Protein AF-A0A1I7JZA0-F1 (afdb_monomer_lite)

Secondary structure (DSSP, 8-state):
-----PPEE-GGGEEEEEEEEEEETTTTEEEEEEEEEE-SSS-B-S-EEEEEESPPTT-EETT-SEE-TTS-EEEEPPS-B-TT-EEEEEEEEE-TT------EEEEEES--

Structure (mmCIF, N/CA/C/O backbone):
data_AF-A0A1I7JZA0-F1
#
_entry.id   AF-A0A1I7JZA0-F1
#
loop_
_atom_site.group_PDB
_atom_site.id
_atom_site.type_symbol
_atom_site.label_atom_id
_atom_site.label_alt_id
_atom_site.label_comp_id
_atom_site.label_asym_id
_atom_site.label_entity_id
_atom_site.label_seq_id
_atom_site.pdbx_PDB_ins_code
_atom_site.Cartn_x
_atom_site.Cartn_y
_atom_site.Cartn_z
_atom_site.occupancy
_atom_site.B_iso_or_equiv
_atom_site.auth_seq_id
_atom_site.auth_comp_id
_atom_site.auth_asym_id
_atom_site.auth_atom_id
_atom_site.pdbx_PDB_model_num
ATOM 1 N N . MET A 1 1 ? 0.060 28.879 14.125 1.00 42.12 1 MET A N 1
ATOM 2 C CA . MET A 1 1 ? 1.215 27.961 14.165 1.00 42.12 1 MET A CA 1
ATOM 3 C C . MET A 1 1 ? 0.781 26.666 13.505 1.00 42.12 1 MET A C 1
ATOM 5 O O . MET A 1 1 ? 0.126 25.849 14.138 1.00 42.12 1 MET A O 1
ATOM 9 N N . THR A 1 2 ? 1.010 26.538 12.202 1.00 48.59 2 THR A N 1
ATOM 10 C CA . THR A 1 2 ? 0.674 25.317 11.466 1.00 48.59 2 THR A CA 1
ATOM 11 C C . THR A 1 2 ? 1.726 24.290 11.849 1.00 48.59 2 THR A C 1
ATOM 13 O O . THR A 1 2 ? 2.880 24.414 11.446 1.00 48.59 2 THR A O 1
ATOM 16 N N . VAL A 1 3 ? 1.378 23.345 12.721 1.00 50.81 3 VAL A N 1
ATOM 17 C CA . VAL A 1 3 ? 2.280 22.235 13.022 1.00 50.81 3 VAL A CA 1
ATOM 18 C C . VAL A 1 3 ? 2.405 21.445 11.725 1.00 50.81 3 VAL A C 1
ATOM 20 O O . VAL A 1 3 ? 1.435 20.842 11.275 1.00 50.81 3 VAL A O 1
ATOM 23 N N . ASN A 1 4 ? 3.579 21.493 11.098 1.00 51.16 4 ASN A N 1
ATOM 24 C CA . ASN A 1 4 ? 3.937 20.568 10.033 1.00 51.16 4 ASN A CA 1
ATOM 25 C C . ASN A 1 4 ? 4.195 19.207 10.686 1.00 51.16 4 ASN A C 1
ATOM 27 O O . ASN A 1 4 ? 5.333 18.819 10.937 1.00 51.16 4 ASN A O 1
ATOM 31 N N . ILE A 1 5 ? 3.113 18.537 11.075 1.00 58.91 5 ILE A N 1
ATOM 32 C CA . ILE A 1 5 ? 3.138 17.133 11.460 1.00 58.91 5 ILE A CA 1
ATOM 33 C C . ILE A 1 5 ? 3.419 16.374 10.172 1.00 58.91 5 ILE A C 1
ATOM 35 O O . ILE A 1 5 ? 2.582 16.350 9.271 1.00 58.91 5 ILE A O 1
ATOM 39 N N . GLY A 1 6 ? 4.634 15.832 10.069 1.00 69.56 6 GLY A N 1
ATOM 40 C CA . GLY A 1 6 ? 5.000 14.930 8.984 1.00 69.56 6 GLY A CA 1
ATOM 41 C C . GLY A 1 6 ? 4.014 13.760 8.869 1.00 69.56 6 GLY A C 1
ATOM 42 O O . GLY A 1 6 ? 3.170 13.570 9.753 1.00 69.56 6 GLY A O 1
ATOM 43 N N . PRO A 1 7 ? 4.095 12.980 7.781 1.00 79.31 7 PRO A N 1
ATOM 44 C CA . PRO A 1 7 ? 3.178 11.875 7.535 1.00 79.31 7 PRO A CA 1
ATOM 45 C C . PRO A 1 7 ? 3.064 10.961 8.761 1.00 79.31 7 PRO A C 1
ATOM 47 O O . PRO A 1 7 ? 4.059 10.461 9.286 1.00 79.31 7 PRO A O 1
ATOM 50 N N . ILE A 1 8 ? 1.833 10.770 9.239 1.00 87.25 8 ILE A N 1
ATOM 51 C CA . ILE A 1 8 ? 1.557 9.947 10.420 1.00 87.25 8 ILE A CA 1
ATOM 52 C C . ILE A 1 8 ? 1.409 8.505 9.956 1.00 87.25 8 ILE A C 1
ATOM 54 O O . ILE A 1 8 ? 0.505 8.210 9.173 1.00 87.25 8 ILE A O 1
ATOM 58 N N . ASP A 1 9 ? 2.262 7.610 10.451 1.00 89.19 9 ASP A N 1
ATOM 59 C CA . ASP A 1 9 ? 2.138 6.177 10.187 1.00 89.19 9 ASP A CA 1
ATOM 60 C C . ASP A 1 9 ? 0.927 5.606 10.945 1.00 89.19 9 ASP A C 1
ATOM 62 O O . ASP A 1 9 ? 0.858 5.620 12.175 1.00 89.19 9 ASP A O 1
ATOM 66 N N . LEU A 1 10 ? -0.051 5.119 10.188 1.00 90.19 10 LEU A N 1
ATOM 67 C CA . LEU A 1 10 ? -1.268 4.467 10.660 1.00 90.19 10 LEU A CA 1
ATOM 68 C C . LEU A 1 10 ? -1.252 2.958 10.407 1.00 90.19 10 LEU A C 1
ATOM 70 O O . LEU A 1 10 ? -2.280 2.303 10.569 1.00 90.19 10 LEU A O 1
ATOM 74 N N . SER A 1 11 ? -0.112 2.376 10.038 1.00 89.06 11 SER A N 1
ATOM 75 C CA . SER A 1 11 ? -0.011 0.951 9.714 1.00 89.06 11 SER A CA 1
ATOM 76 C C . SER A 1 11 ? -0.428 0.053 10.878 1.00 89.06 11 SER A C 1
ATOM 78 O O . SER A 1 11 ? -1.079 -0.961 10.662 1.00 89.06 11 SER A O 1
ATOM 80 N N . ALA A 1 12 ? -0.144 0.460 12.118 1.00 89.50 12 ALA A N 1
ATOM 81 C CA . ALA A 1 12 ? -0.579 -0.251 13.323 1.00 89.50 12 ALA A CA 1
ATOM 82 C C . ALA A 1 12 ? -2.081 -0.083 13.640 1.00 89.50 12 ALA A C 1
ATOM 84 O O . ALA A 1 12 ? -2.629 -0.813 14.460 1.00 89.50 12 ALA A O 1
ATOM 85 N N . SER A 1 13 ? -2.751 0.887 13.010 1.00 89.94 13 SER A N 1
ATOM 86 C CA . SER A 1 13 ? -4.183 1.173 13.193 1.00 89.94 13 SER A CA 1
ATOM 87 C C . SER A 1 13 ? -5.078 0.393 12.225 1.00 89.94 13 SER A C 1
ATOM 89 O O . SER A 1 13 ? -6.305 0.446 12.332 1.00 89.94 13 SER A O 1
ATOM 91 N N . VAL A 1 14 ? -4.487 -0.312 11.259 1.00 91.94 14 VAL A N 1
ATOM 92 C CA . VAL A 1 14 ? -5.226 -1.071 10.255 1.00 91.94 14 VAL A CA 1
ATOM 93 C C . VAL A 1 14 ? -4.693 -2.488 10.133 1.00 91.94 14 VAL A C 1
ATOM 95 O O . VAL A 1 14 ? -3.493 -2.741 10.142 1.00 91.94 14 VAL A O 1
ATOM 98 N N . LYS A 1 15 ? -5.599 -3.436 9.931 1.00 92.81 15 LYS A N 1
ATOM 99 C CA . LYS A 1 15 ? -5.247 -4.766 9.456 1.00 92.81 15 LYS A CA 1
ATOM 100 C C . LYS A 1 15 ? -5.096 -4.708 7.942 1.00 92.81 15 LYS A C 1
ATOM 102 O O . LYS A 1 15 ? -6.073 -4.460 7.239 1.00 92.81 15 LYS A O 1
ATOM 107 N N . MET A 1 16 ? -3.891 -4.962 7.446 1.00 92.75 16 MET A N 1
ATOM 108 C CA . MET A 1 16 ? -3.617 -5.065 6.013 1.00 92.75 16 MET A CA 1
ATOM 109 C C . MET A 1 16 ? -3.585 -6.532 5.602 1.00 92.75 16 MET A C 1
ATOM 111 O O . MET A 1 16 ? -2.851 -7.333 6.174 1.00 92.75 16 MET A O 1
ATOM 115 N N . THR A 1 17 ? -4.399 -6.889 4.616 1.00 92.06 17 THR A N 1
ATOM 116 C CA . THR A 1 17 ? -4.445 -8.231 4.037 1.00 92.06 17 THR A CA 1
ATOM 117 C C . THR A 1 17 ? -4.122 -8.123 2.557 1.00 92.06 17 THR A C 1
ATOM 119 O O . THR A 1 17 ? -4.913 -7.588 1.775 1.00 92.06 17 THR A O 1
ATOM 122 N N . GLN A 1 18 ? -2.947 -8.616 2.177 1.00 89.31 18 GLN A N 1
ATOM 123 C CA . GLN A 1 18 ? -2.533 -8.671 0.784 1.00 89.31 18 GLN A CA 1
ATOM 124 C C . GLN A 1 18 ? -3.256 -9.815 0.078 1.00 89.31 18 GLN A C 1
ATOM 126 O O . GLN A 1 18 ? -3.209 -10.964 0.513 1.00 89.31 18 GLN A O 1
ATOM 131 N N . GLN A 1 19 ? -3.896 -9.497 -1.039 1.00 88.25 19 GLN A N 1
ATOM 132 C CA . GLN A 1 19 ? -4.400 -10.483 -1.978 1.00 88.25 19 GLN A CA 1
ATOM 133 C C . GLN A 1 19 ? -3.336 -10.743 -3.041 1.00 88.25 19 GLN A C 1
ATOM 135 O O . GLN A 1 19 ? -2.668 -9.816 -3.510 1.00 88.25 19 GLN A O 1
ATOM 140 N N . GLY A 1 20 ? -3.160 -12.015 -3.399 1.00 81.56 20 GLY A N 1
ATOM 141 C CA . GLY A 1 20 ? -2.148 -12.432 -4.364 1.00 81.56 20 GLY A CA 1
ATOM 142 C C . GLY A 1 20 ? -2.280 -11.679 -5.689 1.00 81.56 20 GLY A C 1
ATOM 143 O O . GLY A 1 20 ? -3.382 -11.488 -6.201 1.00 81.56 20 GLY A O 1
ATOM 144 N N . ALA A 1 21 ? -1.148 -11.256 -6.247 1.00 86.94 21 ALA A N 1
ATOM 145 C CA . ALA A 1 21 ? -1.120 -10.638 -7.563 1.00 86.94 21 ALA A CA 1
ATOM 146 C C . ALA A 1 21 ? -1.188 -11.722 -8.647 1.00 86.94 21 ALA A C 1
ATOM 148 O O . ALA A 1 21 ? -0.354 -12.628 -8.688 1.00 86.94 21 ALA A O 1
ATOM 149 N N . THR A 1 22 ? -2.168 -11.621 -9.540 1.00 88.50 22 THR A N 1
ATOM 150 C CA . THR A 1 22 ? -2.362 -12.552 -10.658 1.00 88.50 22 THR A CA 1
ATOM 151 C C . THR A 1 22 ? -2.078 -11.860 -11.984 1.00 88.50 22 THR A C 1
ATOM 153 O O . THR A 1 22 ? -2.343 -10.671 -12.153 1.00 88.50 22 THR A O 1
ATOM 156 N N . LEU A 1 23 ? -1.507 -12.589 -12.943 1.00 88.50 23 LEU A N 1
ATOM 157 C CA . LEU A 1 23 ? -1.245 -12.041 -14.271 1.00 88.50 23 LEU A CA 1
ATOM 158 C C . LEU A 1 23 ? -2.558 -11.917 -15.049 1.00 88.50 23 LEU A C 1
ATOM 160 O O . LEU A 1 23 ? -3.153 -12.919 -15.449 1.00 88.50 23 LEU A O 1
ATOM 164 N N . ASN A 1 24 ? -2.956 -10.687 -15.349 1.00 89.00 24 ASN A N 1
ATOM 165 C CA . ASN A 1 24 ? -3.978 -10.418 -16.340 1.00 89.00 24 ASN A CA 1
ATOM 166 C C . ASN A 1 24 ? -3.372 -10.616 -17.738 1.00 89.00 24 ASN A C 1
ATOM 168 O O . ASN A 1 24 ? -2.588 -9.798 -18.218 1.00 89.00 24 ASN A O 1
ATOM 172 N N . ARG A 1 25 ? -3.731 -11.720 -18.401 1.00 85.81 25 ARG A N 1
ATOM 173 C CA . ARG A 1 25 ? -3.179 -12.086 -19.718 1.00 85.81 25 ARG A CA 1
ATOM 174 C C . ARG A 1 25 ? -3.633 -11.164 -20.850 1.00 85.81 25 ARG A C 1
ATOM 176 O O . ARG A 1 25 ? -2.947 -11.113 -21.863 1.00 85.81 25 ARG A O 1
ATOM 183 N N . ALA A 1 26 ? -4.747 -10.449 -20.685 1.00 88.31 26 ALA A N 1
ATOM 184 C CA . ALA A 1 26 ? -5.238 -9.515 -21.695 1.00 88.31 26 ALA A CA 1
ATOM 185 C C . ALA A 1 26 ? -4.385 -8.239 -21.746 1.00 88.31 26 ALA A C 1
ATOM 187 O O . ALA A 1 26 ? -4.138 -7.706 -22.821 1.00 88.31 26 ALA A O 1
ATOM 188 N N . THR A 1 27 ? -3.909 -7.768 -20.590 1.00 86.19 27 THR A N 1
ATOM 189 C CA . THR A 1 27 ? -3.104 -6.538 -20.483 1.00 86.19 27 THR A CA 1
ATOM 190 C C . THR A 1 27 ? -1.614 -6.799 -20.265 1.00 86.19 27 THR A C 1
ATOM 192 O O . THR A 1 27 ? -0.805 -5.881 -20.373 1.00 86.19 27 THR A O 1
ATOM 195 N N . GLY A 1 28 ? -1.233 -8.033 -19.922 1.00 86.81 28 GLY A N 1
ATOM 196 C CA . GLY A 1 28 ? 0.131 -8.389 -19.527 1.00 86.81 28 GLY A CA 1
ATOM 197 C C . GLY A 1 28 ? 0.549 -7.830 -18.161 1.00 86.81 28 GLY A C 1
ATOM 198 O O . GLY A 1 28 ? 1.734 -7.858 -17.834 1.00 86.81 28 GLY A O 1
ATOM 199 N N . LYS A 1 29 ? -0.394 -7.309 -17.366 1.00 89.62 29 LYS A N 1
ATOM 200 C CA . LYS A 1 29 ? -0.133 -6.677 -16.062 1.00 89.62 29 LYS A CA 1
ATOM 201 C C . LYS A 1 29 ? -0.460 -7.612 -14.910 1.00 89.62 29 LYS A C 1
ATOM 203 O O . LYS A 1 29 ? -1.372 -8.428 -15.005 1.00 89.62 29 LYS A O 1
ATOM 208 N N . TYR A 1 30 ? 0.248 -7.463 -13.800 1.00 91.38 30 TYR A N 1
ATOM 209 C CA . TYR A 1 30 ? -0.053 -8.181 -12.567 1.00 91.38 30 TYR A CA 1
ATOM 210 C C . TYR A 1 30 ? -1.061 -7.378 -11.755 1.00 91.38 30 TYR A C 1
ATOM 212 O O . TYR A 1 30 ? -0.779 -6.253 -11.359 1.00 91.38 30 TYR A O 1
ATOM 220 N N . VAL A 1 31 ? -2.236 -7.946 -11.515 1.00 91.88 31 VAL A N 1
ATOM 221 C CA . VAL A 1 31 ? -3.309 -7.309 -10.753 1.00 91.88 31 VAL A CA 1
ATOM 222 C C . VAL A 1 31 ? -3.413 -8.002 -9.405 1.00 91.88 31 VAL A C 1
ATOM 224 O O . VAL A 1 31 ? -3.668 -9.204 -9.330 1.00 91.88 31 VAL A O 1
ATOM 227 N N . GLY A 1 32 ? -3.176 -7.243 -8.345 1.00 91.38 32 GLY A N 1
ATOM 228 C CA . GLY A 1 32 ? -3.401 -7.643 -6.964 1.00 91.38 32 GLY A CA 1
ATOM 229 C C . GLY A 1 32 ? -4.365 -6.684 -6.281 1.00 91.38 32 GLY A C 1
ATOM 230 O O . GLY A 1 32 ? -4.847 -5.713 -6.868 1.00 91.38 32 GLY A O 1
ATOM 231 N N . ALA A 1 33 ? -4.628 -6.942 -5.011 1.00 91.94 33 ALA A N 1
ATOM 232 C CA . ALA A 1 33 ? -5.385 -6.025 -4.180 1.00 91.94 33 ALA A CA 1
ATOM 233 C C . ALA A 1 33 ? -4.849 -6.056 -2.752 1.00 91.94 33 ALA A C 1
ATOM 235 O O . ALA A 1 33 ? -4.319 -7.061 -2.286 1.00 91.94 33 ALA A O 1
ATOM 236 N N . MET A 1 34 ? -5.005 -4.951 -2.043 1.00 92.44 34 MET A N 1
ATOM 237 C CA . MET A 1 34 ? -4.768 -4.860 -0.614 1.00 92.44 34 MET A CA 1
ATOM 238 C C . MET A 1 34 ? -6.083 -4.523 0.058 1.00 92.44 34 MET A C 1
ATOM 240 O O . MET A 1 34 ? -6.724 -3.534 -0.280 1.00 92.44 34 MET A O 1
ATOM 244 N N . THR A 1 35 ? -6.475 -5.327 1.032 1.00 92.56 35 THR A N 1
ATOM 245 C CA . THR A 1 35 ? -7.625 -5.019 1.879 1.00 92.56 35 THR A CA 1
ATOM 246 C C . THR A 1 35 ? -7.117 -4.389 3.164 1.00 92.56 35 THR A C 1
ATOM 248 O O . THR A 1 35 ? -6.299 -4.992 3.855 1.00 92.56 35 THR A O 1
ATOM 251 N N . LEU A 1 36 ? -7.571 -3.179 3.473 1.00 92.62 36 LEU A N 1
ATOM 25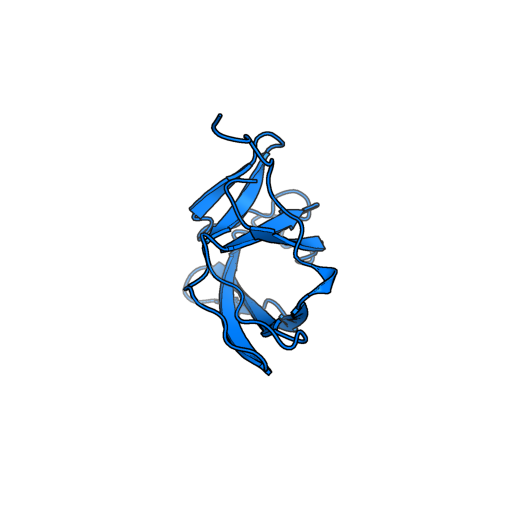2 C CA . LEU A 1 36 ? -7.259 -2.492 4.718 1.00 92.62 36 LEU A CA 1
ATOM 253 C C . LEU A 1 36 ? -8.525 -2.413 5.556 1.00 92.62 36 LEU A C 1
ATOM 255 O O . LEU A 1 36 ? -9.533 -1.876 5.103 1.00 92.62 36 LEU A O 1
ATOM 259 N N . THR A 1 37 ? -8.456 -2.908 6.783 1.00 92.38 37 THR A N 1
ATOM 260 C CA . THR A 1 37 ? -9.552 -2.828 7.748 1.00 92.38 37 THR A CA 1
ATOM 261 C C . THR A 1 37 ? -9.112 -1.975 8.922 1.00 92.38 37 THR A C 1
ATOM 263 O O . THR A 1 37 ? -8.101 -2.276 9.551 1.00 92.38 37 THR A O 1
ATOM 266 N N . ASN A 1 38 ? -9.864 -0.926 9.245 1.00 93.69 38 ASN A N 1
ATOM 267 C CA . ASN A 1 38 ? -9.608 -0.122 10.435 1.00 93.69 38 ASN A CA 1
ATOM 268 C C . ASN A 1 38 ? -9.916 -0.932 11.697 1.00 93.69 38 ASN A C 1
ATOM 270 O O . ASN A 1 38 ? -11.065 -1.290 11.944 1.00 93.69 38 ASN A O 1
ATOM 274 N N . THR A 1 39 ? -8.890 -1.208 12.497 1.00 93.00 39 THR A N 1
ATOM 275 C CA . THR A 1 39 ? -9.015 -1.969 13.748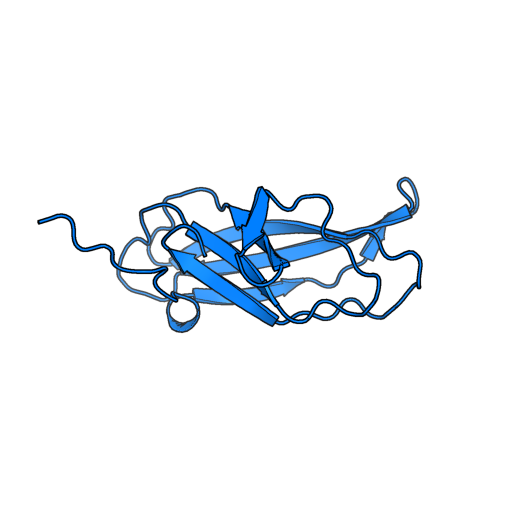 1.00 93.00 39 THR A CA 1
ATOM 276 C C . THR A 1 39 ? -9.129 -1.073 14.978 1.00 93.00 39 THR A C 1
ATOM 278 O O . THR A 1 39 ? -9.205 -1.575 16.096 1.00 93.00 39 THR A O 1
ATOM 281 N N . THR A 1 40 ? -9.130 0.249 14.799 1.00 90.31 40 THR A N 1
ATOM 282 C CA . THR A 1 40 ? -9.286 1.211 15.894 1.00 90.31 40 THR A CA 1
ATOM 283 C C . THR A 1 40 ? -10.754 1.546 16.151 1.00 90.31 40 THR A C 1
ATOM 285 O O . THR A 1 40 ? -11.617 1.344 15.299 1.00 90.31 40 THR A O 1
ATOM 288 N 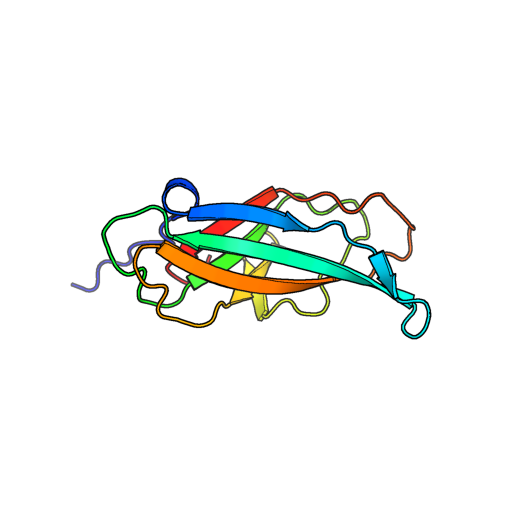N . GLY A 1 41 ? -11.035 2.116 17.327 1.00 87.81 41 GLY A N 1
ATOM 289 C CA . GLY A 1 41 ? -12.355 2.652 17.675 1.00 87.81 41 GLY A CA 1
ATOM 290 C C . G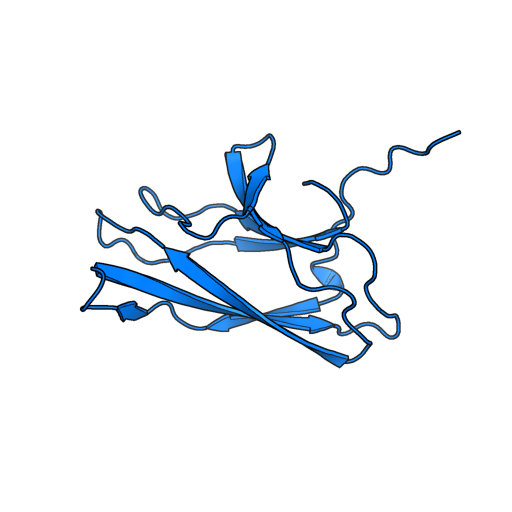LY A 1 41 ? -12.652 4.043 17.100 1.00 87.81 41 GLY A C 1
ATOM 291 O O . GLY A 1 41 ? -13.693 4.609 17.416 1.00 87.81 41 GLY A O 1
ATOM 292 N N . SER A 1 42 ? -11.754 4.618 16.291 1.00 88.25 42 SER A N 1
ATOM 293 C CA . SER A 1 42 ? -11.898 5.966 15.732 1.00 88.25 42 SER A CA 1
ATOM 294 C C . SER A 1 42 ? -11.894 5.936 14.207 1.00 88.25 42 SER A C 1
ATOM 296 O O . SER A 1 42 ? -11.206 5.129 13.584 1.00 88.25 42 SER A O 1
ATOM 298 N N . THR A 1 43 ? -12.669 6.820 13.586 1.00 88.81 43 THR A N 1
ATOM 299 C CA . THR A 1 43 ? -12.672 6.974 12.130 1.00 88.81 43 THR A CA 1
ATOM 300 C C . THR A 1 43 ? -11.321 7.520 11.674 1.00 88.81 43 THR A C 1
ATOM 302 O O . THR A 1 43 ? -10.894 8.596 12.101 1.00 88.81 43 THR A O 1
ATOM 305 N N . LEU A 1 44 ? -10.656 6.813 10.761 1.00 89.25 44 LEU A N 1
ATOM 306 C CA . LEU A 1 44 ? -9.466 7.336 10.103 1.00 89.25 44 LEU A CA 1
ATOM 307 C C . LEU A 1 44 ? -9.918 8.340 9.039 1.00 89.25 44 LEU A C 1
ATOM 309 O O . LEU A 1 44 ? -10.479 7.980 8.003 1.00 89.25 44 LEU A O 1
ATOM 313 N N . THR A 1 45 ? -9.715 9.617 9.343 1.00 87.06 45 THR A N 1
ATOM 314 C CA . THR A 1 45 ? -10.029 10.751 8.473 1.00 87.06 45 THR A CA 1
ATOM 315 C C . THR A 1 45 ? -8.751 11.433 7.985 1.00 87.06 45 THR A C 1
ATOM 317 O O . THR A 1 45 ? -7.662 11.214 8.521 1.00 87.06 45 THR A O 1
ATOM 320 N N . GLY A 1 46 ? -8.894 12.287 6.972 1.00 84.44 46 GLY A N 1
ATOM 321 C CA . GLY A 1 46 ? -7.776 12.969 6.319 1.00 84.44 46 GLY A CA 1
ATOM 322 C C . GLY A 1 46 ? -7.228 12.183 5.126 1.00 84.44 46 GLY A C 1
ATOM 323 O O . GLY A 1 46 ? -7.742 11.109 4.832 1.00 84.44 46 GLY A O 1
ATOM 324 N N . PRO A 1 47 ? -6.224 12.720 4.415 1.00 86.69 47 PRO A N 1
ATOM 325 C CA . PRO A 1 47 ? -5.668 12.096 3.219 1.00 86.69 47 PRO A CA 1
AT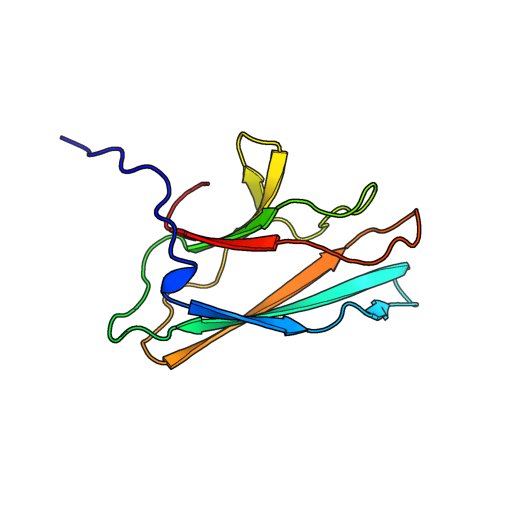OM 326 C C . PRO A 1 47 ? -4.902 10.824 3.590 1.00 86.69 47 PRO A C 1
ATOM 328 O O . PRO A 1 47 ? -3.752 10.892 4.015 1.00 86.69 47 PRO A O 1
ATOM 331 N N . LEU A 1 48 ? -5.548 9.666 3.469 1.00 90.44 48 LEU A N 1
ATOM 332 C CA . LEU A 1 48 ? -4.902 8.371 3.666 1.00 90.44 48 LEU A CA 1
ATOM 333 C C . LEU A 1 48 ? -4.177 7.930 2.390 1.00 90.44 48 LEU A C 1
ATOM 335 O O . LEU A 1 48 ? -4.743 7.984 1.296 1.00 90.44 48 LEU A O 1
ATOM 339 N N . THR A 1 49 ? -2.938 7.469 2.531 1.00 91.44 49 THR A N 1
ATOM 340 C CA . THR A 1 49 ? -2.087 6.992 1.434 1.00 91.44 49 THR A CA 1
ATOM 341 C C . THR A 1 49 ? -1.461 5.646 1.796 1.00 91.44 49 THR A C 1
ATOM 343 O O . THR A 1 49 ? -0.878 5.470 2.863 1.00 91.44 49 THR A O 1
ATOM 346 N N . LEU A 1 50 ? -1.600 4.658 0.914 1.00 91.88 50 LEU A N 1
ATOM 347 C CA . LEU A 1 50 ? -0.960 3.353 1.032 1.00 91.88 50 LEU A CA 1
ATOM 348 C C . LEU A 1 50 ? 0.362 3.415 0.284 1.00 91.88 50 LEU A C 1
ATOM 350 O O . LEU A 1 50 ? 0.377 3.414 -0.946 1.00 91.88 50 LEU A O 1
ATOM 354 N N . ARG A 1 51 ? 1.463 3.455 1.023 1.00 92.31 51 ARG A N 1
ATOM 355 C CA . ARG A 1 51 ? 2.809 3.361 0.472 1.00 92.31 51 ARG A CA 1
ATOM 356 C C . ARG A 1 51 ? 3.210 1.902 0.306 1.00 92.31 51 ARG A C 1
ATOM 358 O O . ARG A 1 51 ? 2.983 1.083 1.197 1.00 92.31 51 ARG A O 1
ATOM 365 N N . LEU A 1 52 ? 3.848 1.594 -0.818 1.00 91.62 52 LEU A N 1
ATOM 366 C CA . LEU A 1 52 ? 4.463 0.300 -1.079 1.00 91.62 52 LEU A CA 1
ATOM 367 C C . LEU A 1 52 ? 5.984 0.466 -1.083 1.00 91.62 52 LEU A C 1
ATOM 369 O O . LEU A 1 52 ? 6.551 1.081 -1.980 1.00 91.62 52 LEU A O 1
ATOM 373 N N . ASN A 1 53 ? 6.642 -0.102 -0.080 1.00 89.62 53 ASN A N 1
ATOM 374 C CA . ASN A 1 53 ? 8.090 -0.083 0.081 1.00 89.62 53 ASN A CA 1
ATOM 375 C C . ASN A 1 53 ? 8.728 -1.386 -0.385 1.00 89.62 53 ASN A C 1
ATOM 377 O O . ASN A 1 53 ? 8.144 -2.461 -0.251 1.00 89.62 53 ASN A O 1
ATOM 381 N N . GLY A 1 54 ? 9.964 -1.294 -0.877 1.00 85.62 54 GLY A N 1
ATOM 382 C CA . GLY A 1 54 ? 10.754 -2.471 -1.235 1.00 85.62 54 GLY A CA 1
ATOM 383 C C . GLY A 1 54 ? 10.109 -3.316 -2.333 1.00 85.62 54 GLY A C 1
ATOM 384 O O . GLY A 1 54 ? 10.113 -4.541 -2.230 1.00 85.62 54 GLY A O 1
ATOM 385 N N . LEU A 1 55 ? 9.523 -2.671 -3.352 1.00 86.50 55 LEU A N 1
ATOM 386 C CA . LEU A 1 55 ? 9.065 -3.381 -4.544 1.00 86.50 55 LEU A CA 1
ATOM 387 C C . LEU A 1 55 ? 10.229 -4.181 -5.136 1.00 86.50 55 LEU A C 1
ATOM 389 O O . LEU A 1 55 ? 11.359 -3.696 -5.222 1.00 86.50 55 LEU A O 1
ATOM 393 N N . SER A 1 56 ? 9.941 -5.408 -5.559 1.00 83.19 56 SER A N 1
ATOM 394 C CA . SER A 1 56 ? 10.907 -6.267 -6.242 1.00 83.19 56 SER A CA 1
ATOM 395 C C . SER A 1 56 ? 11.500 -5.569 -7.468 1.00 83.19 56 SER A C 1
ATOM 397 O O . SER A 1 56 ? 10.828 -4.789 -8.142 1.00 83.19 56 SER A O 1
ATOM 399 N N . ASN A 1 57 ? 12.758 -5.866 -7.793 1.00 81.06 57 ASN A N 1
ATOM 400 C CA . ASN A 1 57 ? 13.458 -5.171 -8.871 1.00 81.06 57 ASN A CA 1
ATOM 401 C C . ASN A 1 57 ? 12.732 -5.292 -10.228 1.00 81.06 57 ASN A C 1
ATOM 403 O O . ASN A 1 57 ? 12.462 -6.393 -10.718 1.00 81.06 57 ASN A O 1
ATOM 407 N N . GLY A 1 58 ? 12.459 -4.144 -10.851 1.00 81.50 58 GLY A N 1
ATOM 408 C CA . GLY A 1 58 ? 11.720 -4.032 -12.108 1.00 81.50 58 GLY A CA 1
ATOM 409 C C . GLY A 1 58 ? 10.198 -4.070 -11.964 1.00 81.50 58 GLY A C 1
ATOM 410 O O . GLY A 1 58 ? 9.511 -3.995 -12.978 1.00 81.50 58 GLY A O 1
ATOM 411 N N . LEU A 1 59 ? 9.659 -4.169 -10.746 1.00 88.31 59 LEU A N 1
ATOM 412 C CA . LEU A 1 59 ? 8.232 -4.022 -10.492 1.00 88.31 59 LEU A CA 1
ATOM 413 C C . LEU A 1 59 ? 7.870 -2.532 -10.431 1.00 88.31 59 LEU A C 1
ATOM 415 O O . LEU A 1 59 ? 8.438 -1.781 -9.641 1.00 88.31 59 LEU A O 1
ATOM 419 N N . VAL A 1 60 ? 6.896 -2.111 -11.233 1.00 90.12 60 VAL A N 1
ATOM 420 C CA . VAL A 1 60 ? 6.386 -0.732 -11.235 1.00 90.12 60 VAL A CA 1
ATOM 421 C C . VAL A 1 6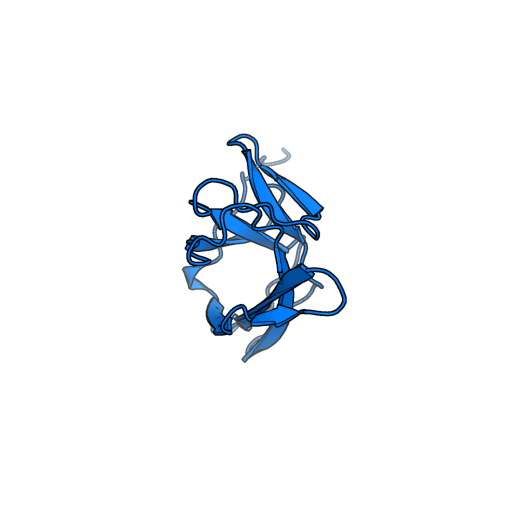0 ? 4.904 -0.760 -10.909 1.00 90.12 60 VAL A C 1
ATOM 423 O O . VAL A 1 60 ? 4.159 -1.504 -11.541 1.00 90.12 60 VAL A O 1
ATOM 426 N N . LEU A 1 61 ? 4.469 0.029 -9.926 1.00 91.50 61 LEU A N 1
ATOM 427 C CA . LEU A 1 61 ? 3.048 0.213 -9.643 1.00 91.50 61 LEU A CA 1
ATOM 428 C C . LEU A 1 61 ? 2.469 1.228 -10.640 1.00 91.50 61 LEU A C 1
ATOM 430 O O . LEU A 1 61 ? 2.725 2.423 -10.531 1.00 91.50 61 LEU A O 1
ATOM 434 N N . ASP A 1 62 ? 1.678 0.750 -11.596 1.00 91.25 62 ASP A N 1
ATOM 435 C CA . ASP A 1 62 ? 1.119 1.573 -12.674 1.00 91.25 62 ASP A CA 1
ATOM 436 C C . ASP A 1 62 ? -0.005 2.494 -12.184 1.00 91.25 62 ASP A C 1
ATOM 438 O O . ASP A 1 62 ? -0.188 3.586 -12.710 1.00 91.25 62 ASP A O 1
ATOM 442 N N . ASN A 1 63 ? -0.779 2.059 -11.187 1.00 92.12 63 ASN A N 1
ATOM 443 C CA . ASN A 1 63 ? -1.884 2.842 -10.628 1.00 92.12 63 ASN A CA 1
ATOM 444 C C . ASN A 1 63 ? -1.483 3.626 -9.368 1.00 92.12 63 ASN A C 1
ATOM 446 O O . ASN A 1 63 ? -2.340 3.954 -8.544 1.00 92.12 63 ASN A O 1
ATOM 450 N N . ALA A 1 64 ? -0.187 3.897 -9.203 1.00 91.81 64 ALA A N 1
ATOM 451 C CA . ALA A 1 64 ? 0.301 4.784 -8.161 1.00 91.81 64 ALA A CA 1
ATOM 452 C C . ALA A 1 64 ? -0.273 6.191 -8.361 1.00 91.81 64 ALA A C 1
ATOM 454 O O . ALA A 1 64 ? -0.286 6.722 -9.469 1.00 91.81 64 ALA A O 1
ATOM 455 N N . THR A 1 65 ? -0.724 6.815 -7.276 1.00 90.19 65 THR A N 1
ATOM 456 C CA . THR A 1 65 ? -1.127 8.227 -7.293 1.00 90.19 65 THR A CA 1
ATOM 457 C C . THR A 1 65 ? 0.077 9.162 -7.263 1.00 90.19 65 THR A C 1
ATOM 459 O O . THR A 1 65 ? -0.043 10.324 -7.633 1.00 90.19 65 THR A O 1
ATOM 462 N N . GLY A 1 66 ? 1.234 8.664 -6.823 1.00 89.06 66 GLY A N 1
ATOM 463 C CA . GLY A 1 66 ? 2.491 9.400 -6.800 1.00 89.06 66 GLY A CA 1
ATOM 464 C C . GLY A 1 66 ? 3.639 8.563 -6.241 1.00 89.06 66 GLY A C 1
ATOM 465 O O . GLY A 1 66 ? 3.477 7.374 -5.955 1.00 89.06 66 GLY A O 1
ATOM 466 N N . MET A 1 67 ? 4.795 9.202 -6.084 1.00 88.62 67 MET A N 1
ATOM 467 C CA . MET A 1 67 ? 5.973 8.655 -5.409 1.00 88.62 67 MET A CA 1
ATOM 468 C C . MET A 1 67 ? 6.331 9.538 -4.221 1.00 88.62 67 MET A C 1
ATOM 470 O O . MET A 1 67 ? 6.168 10.759 -4.290 1.00 88.62 67 MET A O 1
ATOM 474 N N . ASP A 1 68 ? 6.769 8.922 -3.128 1.00 84.88 68 ASP A N 1
ATOM 475 C CA . ASP A 1 68 ? 7.276 9.651 -1.971 1.00 84.88 68 ASP A CA 1
ATOM 476 C C . ASP A 1 68 ? 8.668 10.244 -2.255 1.00 84.88 68 ASP A C 1
ATOM 478 O O . ASP A 1 68 ? 9.280 9.995 -3.300 1.00 84.88 68 ASP A O 1
ATOM 482 N N . ALA A 1 69 ? 9.187 11.037 -1.316 1.00 79.75 69 ALA A N 1
ATOM 483 C CA . ALA A 1 69 ? 10.510 11.650 -1.451 1.00 79.75 69 ALA A CA 1
ATOM 484 C C . ALA A 1 69 ? 11.662 10.624 -1.534 1.00 79.75 69 ALA A C 1
ATOM 486 O O . ALA A 1 69 ? 12.758 10.970 -1.975 1.00 79.75 69 ALA A O 1
ATOM 487 N N . ALA A 1 70 ? 11.425 9.374 -1.125 1.00 80.56 70 ALA A N 1
ATOM 488 C CA . ALA A 1 70 ? 12.374 8.268 -1.198 1.00 80.56 70 ALA A CA 1
ATOM 489 C C . ALA A 1 70 ? 12.226 7.426 -2.485 1.00 80.56 70 ALA A C 1
ATOM 491 O O . ALA A 1 70 ? 12.998 6.489 -2.690 1.00 80.56 70 ALA A O 1
ATOM 492 N N . GLY A 1 71 ? 11.269 7.755 -3.363 1.00 83.44 71 GLY A N 1
ATOM 493 C CA . GLY A 1 71 ? 10.998 7.043 -4.614 1.00 83.44 71 GLY A CA 1
ATOM 494 C C . GLY A 1 71 ? 10.068 5.833 -4.476 1.00 83.44 71 GLY A C 1
ATOM 495 O O . GLY A 1 71 ? 9.909 5.074 -5.432 1.00 83.44 71 GLY A O 1
ATOM 496 N N . ALA A 1 72 ? 9.441 5.629 -3.317 1.00 88.75 72 ALA A N 1
ATOM 497 C CA . ALA A 1 72 ? 8.462 4.571 -3.113 1.00 88.75 72 ALA A CA 1
ATOM 498 C C . ALA A 1 72 ? 7.078 5.001 -3.633 1.00 88.75 72 ALA A C 1
ATOM 500 O O . ALA A 1 72 ? 6.579 6.072 -3.269 1.00 88.75 72 ALA A O 1
ATOM 501 N N . PRO A 1 73 ? 6.416 4.188 -4.474 1.00 92.56 73 PRO A N 1
ATOM 502 C CA . PRO A 1 73 ? 5.102 4.525 -4.992 1.00 92.56 73 PRO A CA 1
ATOM 503 C C . PRO A 1 73 ? 4.029 4.405 -3.902 1.00 92.56 73 PRO A C 1
ATOM 505 O O . PRO A 1 73 ? 4.056 3.500 -3.061 1.00 92.56 73 PRO A O 1
ATOM 508 N N . TYR A 1 74 ? 3.043 5.297 -3.946 1.00 92.31 74 TYR A N 1
ATOM 509 C CA . TYR A 1 74 ? 1.888 5.263 -3.054 1.00 92.31 74 TYR A CA 1
ATOM 510 C C . TYR A 1 74 ? 0.569 5.403 -3.813 1.00 92.31 74 TYR A C 1
ATOM 512 O O . TYR A 1 74 ? 0.514 5.955 -4.912 1.00 92.31 74 TYR A O 1
ATOM 520 N N . VAL A 1 75 ? -0.508 4.911 -3.201 1.00 93.19 75 VAL A N 1
ATOM 521 C CA . VAL A 1 75 ? -1.888 5.016 -3.693 1.00 93.19 75 VAL A CA 1
ATOM 522 C C . VAL A 1 75 ? -2.732 5.744 -2.655 1.00 93.19 75 VAL A C 1
ATOM 524 O O . VAL A 1 75 ? -2.833 5.293 -1.516 1.00 93.19 75 VAL A O 1
ATOM 527 N N . ALA A 1 76 ? -3.353 6.859 -3.027 1.00 91.06 76 ALA A N 1
ATOM 528 C CA . ALA A 1 76 ? -4.328 7.533 -2.177 1.00 91.06 76 ALA A CA 1
ATOM 529 C C . ALA A 1 76 ? -5.600 6.683 -2.026 1.00 91.06 76 ALA A C 1
ATOM 531 O O . ALA A 1 76 ? -6.122 6.137 -2.999 1.00 91.06 76 ALA A O 1
ATOM 532 N N . LEU A 1 77 ? -6.101 6.575 -0.797 1.00 88.12 77 LEU A N 1
ATOM 533 C CA . LEU A 1 77 ? -7.305 5.818 -0.468 1.00 88.12 77 LEU A CA 1
ATOM 534 C C . LEU A 1 77 ? -8.530 6.727 -0.434 1.00 88.12 77 LEU A C 1
ATOM 536 O O . LEU A 1 77 ? -8.444 7.929 -0.169 1.00 88.12 77 LEU A O 1
ATOM 540 N N . ALA A 1 78 ? -9.693 6.111 -0.646 1.00 80.56 78 ALA A N 1
ATOM 541 C CA . ALA A 1 78 ? -10.971 6.749 -0.386 1.00 80.56 78 ALA A CA 1
ATOM 542 C C . ALA A 1 78 ? -11.144 6.962 1.127 1.00 80.56 78 ALA A C 1
ATOM 544 O O . ALA A 1 78 ? -11.012 6.026 1.916 1.00 80.56 78 ALA A O 1
ATOM 545 N N . ASN A 1 79 ? -11.452 8.198 1.512 1.00 80.00 79 ASN A N 1
ATOM 546 C CA . ASN A 1 79 ? -11.673 8.608 2.896 1.00 80.00 79 ASN A CA 1
ATOM 547 C C . ASN A 1 79 ? -13.151 8.962 3.100 1.00 80.00 79 ASN A C 1
ATOM 549 O O . ASN A 1 79 ? -13.774 9.460 2.160 1.00 80.00 79 ASN A O 1
ATOM 553 N N . PRO A 1 80 ? -13.701 8.802 4.316 1.00 85.75 80 PRO A N 1
ATOM 554 C CA . PRO A 1 80 ? -13.055 8.305 5.536 1.00 85.75 80 PRO A CA 1
ATOM 555 C C . PRO A 1 80 ? -13.212 6.788 5.754 1.00 85.75 80 PRO A C 1
ATOM 557 O O . PRO A 1 80 ? -14.166 6.179 5.276 1.00 85.75 80 PRO A O 1
ATOM 560 N N . LEU A 1 81 ? -12.317 6.186 6.548 1.00 88.19 81 LEU A N 1
ATOM 561 C CA . LEU A 1 81 ? -12.413 4.777 6.950 1.00 88.19 81 LEU A CA 1
ATOM 562 C C . LEU A 1 81 ? -12.984 4.668 8.374 1.00 88.19 81 LEU A C 1
ATOM 564 O O . LEU A 1 81 ? -12.289 4.920 9.362 1.00 88.19 81 LEU A O 1
ATOM 568 N N . ALA A 1 82 ? -14.267 4.315 8.479 1.00 90.94 82 ALA A N 1
ATOM 569 C CA . ALA A 1 82 ? -14.966 4.132 9.757 1.00 90.94 82 ALA A CA 1
ATOM 570 C C . ALA A 1 82 ? -14.318 3.032 10.631 1.00 90.94 82 ALA A C 1
ATOM 572 O O . ALA A 1 82 ? -13.600 2.186 10.094 1.00 90.94 82 ALA A O 1
ATOM 573 N N . PRO A 1 83 ? -14.556 3.005 11.957 1.00 91.50 83 PRO A N 1
ATOM 574 C CA . PRO A 1 83 ? -14.161 1.891 12.824 1.00 91.50 83 PRO A CA 1
ATOM 575 C C . PRO A 1 83 ? -14.709 0.561 12.294 1.00 91.50 83 PRO A C 1
ATOM 577 O O . PRO A 1 83 ? -15.891 0.470 11.970 1.00 91.50 83 PRO A O 1
ATOM 580 N N . GLY A 1 84 ? -13.856 -0.455 12.136 1.00 91.00 84 GLY A N 1
ATOM 581 C CA . GLY A 1 84 ? -14.222 -1.730 11.496 1.00 91.00 84 GLY A CA 1
ATOM 582 C C . GLY A 1 84 ? -14.459 -1.645 9.981 1.00 91.00 84 GLY A C 1
ATOM 583 O O . GLY A 1 84 ? -14.657 -2.668 9.323 1.00 91.00 84 GLY A O 1
ATOM 584 N N . GLY A 1 85 ? -14.415 -0.441 9.407 1.00 90.69 85 GLY A N 1
ATOM 585 C CA . GLY A 1 85 ? -14.560 -0.198 7.981 1.00 90.69 85 GLY A CA 1
ATOM 586 C C . GLY A 1 85 ? -13.426 -0.847 7.200 1.00 90.69 85 GLY A C 1
ATOM 587 O O . GLY A 1 85 ? -12.270 -0.841 7.628 1.00 90.69 85 GLY A O 1
ATOM 588 N N . THR A 1 86 ? -13.770 -1.404 6.044 1.00 91.44 86 THR A N 1
ATOM 589 C CA . THR A 1 86 ? -12.823 -2.070 5.154 1.00 91.44 86 THR A CA 1
ATOM 590 C C . THR A 1 86 ? -12.797 -1.372 3.805 1.00 91.44 86 THR A C 1
ATOM 592 O O . THR A 1 86 ? -13.843 -1.069 3.237 1.00 91.44 86 THR A O 1
ATOM 595 N N . VAL A 1 87 ? -11.598 -1.145 3.283 1.00 91.75 87 VAL A N 1
ATOM 596 C CA . VAL A 1 87 ? -11.364 -0.597 1.949 1.00 91.75 87 VAL A CA 1
ATOM 597 C C . VAL A 1 87 ? -10.455 -1.539 1.175 1.00 91.75 87 VAL A C 1
ATOM 599 O O . VAL A 1 87 ? -9.456 -2.034 1.696 1.00 91.75 87 VAL A O 1
ATOM 602 N N . THR A 1 88 ? -10.815 -1.805 -0.076 1.00 92.38 88 THR A N 1
ATOM 603 C CA . THR A 1 88 ? -9.986 -2.595 -0.988 1.00 92.38 88 THR A CA 1
ATOM 604 C C . THR A 1 88 ? -9.292 -1.653 -1.954 1.00 92.38 88 THR A C 1
ATOM 606 O O . THR A 1 88 ? -9.941 -0.931 -2.707 1.00 92.38 88 THR A O 1
ATOM 609 N N . VAL A 1 89 ? -7.966 -1.662 -1.920 1.00 92.00 89 VAL A N 1
ATOM 610 C CA . VAL A 1 89 ? -7.106 -0.915 -2.831 1.00 92.00 89 VAL A CA 1
ATOM 611 C C . VAL A 1 89 ? -6.623 -1.882 -3.897 1.00 92.00 89 VAL A C 1
ATOM 613 O O . VAL A 1 89 ? -5.858 -2.800 -3.610 1.00 92.00 89 VAL A O 1
ATOM 616 N N . ASN A 1 90 ? -7.077 -1.691 -5.129 1.00 92.38 90 ASN A N 1
ATOM 617 C CA . ASN A 1 90 ? -6.571 -2.460 -6.261 1.00 92.38 90 ASN A CA 1
ATOM 618 C C . ASN A 1 90 ? -5.152 -1.992 -6.589 1.00 92.38 90 ASN A C 1
ATOM 620 O O . ASN A 1 90 ? -4.880 -0.794 -6.556 1.00 92.38 90 ASN A O 1
ATOM 624 N N . LEU A 1 91 ? -4.257 -2.924 -6.900 1.00 92.19 91 LEU A N 1
ATOM 625 C CA . LEU A 1 91 ? -2.861 -2.650 -7.226 1.00 92.19 91 LEU A CA 1
ATOM 626 C C . LEU A 1 91 ? -2.536 -3.286 -8.576 1.00 92.19 91 LEU A C 1
ATOM 628 O O . LEU A 1 91 ? -2.682 -4.495 -8.753 1.00 92.19 91 LEU A O 1
ATOM 632 N N . THR A 1 92 ? -2.084 -2.474 -9.522 1.00 93.19 92 THR A N 1
ATOM 633 C CA . THR A 1 92 ? -1.720 -2.904 -10.870 1.00 93.19 92 THR A CA 1
ATOM 634 C C . THR A 1 92 ? -0.233 -2.703 -11.053 1.00 93.19 92 THR A C 1
ATOM 636 O O . THR A 1 92 ? 0.263 -1.584 -10.962 1.00 93.19 92 THR A O 1
ATOM 639 N N . PHE A 1 93 ? 0.474 -3.785 -11.343 1.00 92.19 93 PHE A N 1
ATOM 640 C CA . PHE A 1 93 ? 1.914 -3.780 -11.489 1.00 92.19 93 PHE A CA 1
ATOM 641 C C . PHE A 1 93 ? 2.358 -4.154 -12.905 1.00 92.19 93 PHE A C 1
ATOM 643 O O . PHE A 1 93 ? 1.921 -5.159 -13.478 1.00 92.19 93 PHE A O 1
ATOM 650 N N . SER A 1 94 ? 3.317 -3.395 -13.426 1.00 91.12 94 SER A N 1
ATOM 651 C CA . SER A 1 94 ? 4.179 -3.805 -14.531 1.00 91.12 94 SER A CA 1
ATOM 652 C C . SER A 1 94 ? 5.329 -4.642 -13.995 1.00 91.12 94 SER A C 1
ATOM 654 O O . SER A 1 94 ? 6.052 -4.202 -13.106 1.00 91.12 94 SER A O 1
ATOM 656 N N . ASN A 1 95 ? 5.525 -5.835 -14.552 1.00 87.06 95 ASN A N 1
ATOM 657 C CA . ASN A 1 95 ? 6.593 -6.745 -14.144 1.00 87.06 95 ASN A CA 1
ATOM 658 C C . ASN A 1 95 ? 7.275 -7.373 -15.376 1.00 87.06 95 ASN A C 1
ATOM 660 O O . ASN A 1 95 ? 7.036 -8.545 -15.686 1.00 87.06 95 ASN A O 1
ATOM 664 N N . PRO A 1 96 ? 8.096 -6.602 -16.116 1.00 81.75 96 PRO A N 1
ATOM 665 C CA . PRO A 1 96 ? 8.831 -7.094 -17.284 1.00 81.75 96 PRO A CA 1
ATOM 666 C C . PRO A 1 96 ? 9.745 -8.279 -16.948 1.00 81.75 96 PRO A C 1
ATOM 668 O O . PRO A 1 96 ? 9.880 -9.201 -17.748 1.00 81.75 96 PRO A O 1
ATOM 671 N N . ASN A 1 97 ? 10.305 -8.297 -15.736 1.00 83.25 97 ASN A N 1
ATOM 672 C CA . ASN A 1 97 ? 11.229 -9.334 -15.277 1.00 83.25 97 ASN A CA 1
ATOM 673 C C . ASN A 1 97 ? 10.528 -10.620 -14.816 1.00 83.25 97 ASN A C 1
ATOM 675 O O . ASN A 1 97 ? 11.207 -11.584 -14.469 1.00 83.25 97 ASN A O 1
ATOM 679 N N . ARG A 1 98 ? 9.185 -10.645 -14.777 1.00 79.31 98 ARG A N 1
ATOM 680 C CA . ARG A 1 98 ? 8.382 -11.751 -14.221 1.00 79.31 98 ARG A CA 1
ATOM 681 C C . ARG A 1 98 ? 8.832 -12.165 -12.811 1.00 79.31 98 ARG A C 1
ATOM 683 O O . ARG A 1 98 ? 8.736 -13.334 -12.442 1.00 79.31 98 ARG A O 1
ATOM 690 N N . ALA A 1 99 ? 9.322 -11.205 -12.028 1.00 82.50 99 ALA A N 1
ATOM 691 C CA . ALA A 1 99 ? 9.760 -11.418 -10.656 1.00 82.50 99 ALA A CA 1
ATOM 692 C C . ALA A 1 99 ? 8.566 -11.739 -9.742 1.00 82.50 99 ALA A C 1
ATOM 694 O O . ALA A 1 99 ? 7.415 -11.442 -10.068 1.00 82.50 99 ALA A O 1
ATOM 695 N N . LEU A 1 100 ? 8.820 -12.327 -8.575 1.00 82.44 100 LEU A N 1
ATOM 696 C CA . LEU A 1 100 ? 7.774 -12.464 -7.564 1.00 82.44 100 LEU A CA 1
ATOM 697 C C . LEU A 1 100 ? 7.318 -11.067 -7.120 1.00 82.44 100 LEU A C 1
ATOM 699 O O . LEU A 1 100 ? 8.158 -10.218 -6.854 1.00 82.44 100 LEU A O 1
ATOM 703 N N . VAL A 1 101 ? 6.009 -10.827 -7.037 1.00 85.31 101 VAL A N 1
ATOM 704 C CA . VAL A 1 101 ? 5.463 -9.541 -6.577 1.00 85.31 101 VAL A CA 1
ATOM 705 C C . VAL A 1 101 ? 5.559 -9.481 -5.052 1.00 85.31 101 VAL A C 1
ATOM 707 O O . VAL A 1 101 ? 4.691 -10.004 -4.355 1.00 85.31 101 VAL A O 1
ATOM 710 N N . THR A 1 102 ? 6.618 -8.857 -4.532 1.00 86.00 102 THR A N 1
ATOM 711 C CA . THR A 1 102 ? 6.816 -8.638 -3.090 1.00 86.00 102 THR A CA 1
ATOM 712 C C . THR A 1 102 ? 6.953 -7.155 -2.782 1.00 86.00 102 THR A C 1
ATOM 714 O O . THR A 1 102 ? 7.611 -6.425 -3.522 1.00 86.00 102 THR A O 1
ATOM 717 N N . TYR A 1 103 ? 6.354 -6.717 -1.680 1.00 89.56 103 TYR A N 1
ATOM 718 C CA . TYR A 1 103 ? 6.452 -5.353 -1.168 1.00 89.56 103 TYR A CA 1
ATOM 719 C C . TYR A 1 103 ? 6.047 -5.329 0.311 1.00 89.56 103 TYR A C 1
ATOM 721 O O . TYR A 1 103 ? 5.329 -6.209 0.784 1.00 89.56 103 TYR A O 1
ATOM 729 N N . SER A 1 104 ? 6.473 -4.297 1.029 1.00 90.00 104 SER A N 1
ATOM 730 C CA . SER A 1 104 ? 5.994 -3.964 2.369 1.00 90.00 104 SER A CA 1
ATOM 731 C C . SER A 1 104 ? 5.008 -2.808 2.270 1.00 90.00 104 SER A C 1
ATOM 733 O O . SER A 1 104 ? 5.337 -1.758 1.723 1.00 90.00 104 SER A O 1
ATOM 735 N N . ALA A 1 105 ? 3.789 -2.998 2.759 1.00 91.69 105 ALA A N 1
ATOM 736 C CA . ALA A 1 105 ? 2.762 -1.971 2.704 1.00 91.69 105 ALA A CA 1
ATOM 737 C C . ALA A 1 105 ? 2.680 -1.193 4.015 1.00 91.69 105 ALA A C 1
ATOM 739 O O . ALA A 1 105 ? 2.688 -1.783 5.094 1.00 91.69 105 ALA A O 1
ATOM 740 N N . GLN A 1 106 ? 2.574 0.127 3.906 1.00 92.00 106 GLN A N 1
ATOM 741 C CA . GLN A 1 106 ? 2.416 1.029 5.040 1.00 92.00 106 GLN A CA 1
ATOM 742 C C . GLN A 1 106 ? 1.308 2.036 4.752 1.00 92.00 106 GLN A C 1
ATOM 744 O O . GLN A 1 106 ? 1.222 2.571 3.648 1.00 92.00 106 GLN A O 1
ATOM 749 N N . LEU A 1 107 ? 0.456 2.300 5.739 1.00 91.25 107 LEU A N 1
ATOM 750 C CA . LEU A 1 107 ? -0.602 3.297 5.631 1.00 91.25 107 LEU A CA 1
ATOM 751 C C . LEU A 1 107 ? -0.143 4.583 6.307 1.00 91.25 107 LEU A C 1
ATOM 753 O O . LEU A 1 107 ? 0.156 4.570 7.494 1.00 91.25 107 LEU A O 1
ATOM 757 N N . PHE A 1 108 ? -0.173 5.695 5.585 1.00 90.25 108 PHE A N 1
ATOM 758 C CA . PHE A 1 108 ? 0.116 7.016 6.122 1.00 90.25 108 PHE A CA 1
ATOM 759 C C . PHE A 1 108 ? -1.112 7.917 6.059 1.00 90.25 108 PHE A C 1
ATOM 761 O O . PHE A 1 108 ? -1.979 7.773 5.197 1.00 90.25 108 PHE A O 1
ATOM 768 N N . ARG A 1 109 ? -1.184 8.872 6.984 1.00 88.69 109 ARG A N 1
ATOM 769 C CA . ARG A 1 109 ? -2.067 10.036 6.895 1.00 88.69 109 ARG A CA 1
ATOM 770 C C . ARG A 1 109 ? -1.219 11.251 6.540 1.00 88.69 109 ARG A C 1
ATOM 772 O O . ARG A 1 109 ? -0.366 11.648 7.331 1.00 88.69 109 ARG A O 1
ATOM 779 N N . GLY A 1 110 ? -1.485 11.842 5.380 1.00 79.94 110 GLY A N 1
ATOM 780 C CA . GLY A 1 110 ? -0.685 12.915 4.792 1.00 79.94 110 GLY A CA 1
ATOM 781 C C . GLY A 1 110 ? 0.019 12.483 3.506 1.00 79.94 110 GLY A C 1
ATOM 782 O O . GLY A 1 110 ? -0.116 11.345 3.049 1.00 79.94 110 GLY A O 1
ATOM 783 N N . GLN A 1 111 ? 0.763 13.420 2.919 1.00 63.62 111 GLN A N 1
ATOM 784 C CA . GLN A 1 111 ? 1.699 13.102 1.847 1.00 63.62 111 GLN A CA 1
ATOM 785 C C . GLN A 1 111 ? 2.937 12.432 2.480 1.00 63.62 111 GLN A C 1
ATOM 787 O O . GLN A 1 111 ? 3.483 13.020 3.419 1.00 63.62 111 GLN A O 1
ATOM 792 N N . PRO A 1 112 ? 3.309 11.209 2.054 1.00 57.56 112 PRO A N 1
ATOM 793 C CA . PRO A 1 112 ? 4.455 10.480 2.596 1.00 57.56 112 PRO A CA 1
ATOM 794 C C . PRO A 1 112 ? 5.800 11.144 2.276 1.00 57.56 112 PRO A C 1
ATOM 796 O O . PRO A 1 112 ? 5.877 11.910 1.284 1.00 57.56 112 PRO A O 1
#

pLDDT: mean 86.27, std 9.61, range [42.12, 93.69]

Organism: NCBI:txid1035707

Foldseek 3Di:
DPPPPDWAWCQVQWDKDWAAFDQPPVVRKTKIKIKIFGQDQAKAFAWKKKWWADWDPQKDFPQFPDAAPVRTGIHTFDDIAHNRRMDMGMTIIDHPPPDGGDTDIIMIHDRD

Radius of gyration: 14.54 Å; chains: 1; bounding box: 28×40×39 Å

Sequence (112 aa):
MTVNIGPIDLSASVKMTQQGATLNRATGKYVGAMTLTNTTGSTLTGPLTLRLNGLSNGLVLDNATGMDAAGAPYVALANPLAPGGTVTVNLTFSNPNRALVTYSAQLFRGQP